Protein AF-A0A733XZN0-F1 (afdb_monomer_lite)

Radius of gyration: 15.84 Å; chains: 1; bounding box: 39×22×41 Å

Structure (mmCIF, N/CA/C/O backbone):
data_AF-A0A733XZN0-F1
#
_entry.id   AF-A0A733XZN0-F1
#
loop_
_atom_site.group_PDB
_atom_site.id
_atom_site.type_symbol
_atom_site.label_atom_id
_atom_site.label_alt_id
_atom_site.label_comp_id
_atom_site.label_asym_id
_atom_site.label_entity_id
_atom_site.label_seq_id
_atom_site.pdbx_PDB_ins_code
_atom_site.Cartn_x
_atom_site.Cartn_y
_atom_site.Cartn_z
_atom_site.occupancy
_atom_site.B_iso_or_equiv
_atom_site.auth_seq_id
_atom_site.auth_comp_id
_atom_site.auth_asym_id
_atom_site.auth_atom_id
_atom_site.pdbx_PDB_model_num
ATOM 1 N N . MET A 1 1 ? 13.912 3.911 15.255 1.00 53.28 1 MET A N 1
ATOM 2 C CA . MET A 1 1 ? 13.041 5.012 14.783 1.00 53.28 1 MET A CA 1
ATOM 3 C C . MET A 1 1 ? 11.754 4.394 14.257 1.00 53.28 1 MET A C 1
ATOM 5 O O . MET A 1 1 ? 11.842 3.323 13.669 1.00 53.28 1 MET A O 1
ATOM 9 N N . ALA A 1 2 ? 10.589 4.983 14.541 1.00 75.69 2 ALA A N 1
ATOM 10 C CA . ALA A 1 2 ? 9.298 4.455 14.087 1.00 75.69 2 ALA A CA 1
ATOM 11 C C . ALA A 1 2 ? 9.038 4.844 12.622 1.00 75.69 2 ALA A C 1
ATOM 13 O O . ALA A 1 2 ? 9.448 5.923 12.197 1.00 75.69 2 ALA A O 1
ATOM 14 N N . ARG A 1 3 ? 8.392 3.948 11.869 1.00 89.38 3 ARG A N 1
ATOM 15 C CA . ARG A 1 3 ? 7.968 4.176 10.480 1.00 89.38 3 ARG A CA 1
ATOM 16 C C . ARG A 1 3 ? 6.858 5.231 10.443 1.00 89.38 3 ARG A C 1
ATOM 18 O O . ARG A 1 3 ? 6.096 5.341 11.403 1.00 89.38 3 ARG A O 1
ATOM 25 N N . LYS A 1 4 ? 6.755 6.012 9.366 1.00 92.81 4 LYS A N 1
ATOM 26 C CA . LYS A 1 4 ? 5.621 6.926 9.161 1.00 92.81 4 LYS A CA 1
ATOM 27 C C . LYS A 1 4 ? 4.320 6.133 9.069 1.00 92.81 4 LYS A C 1
ATOM 29 O O . LYS A 1 4 ? 4.226 5.130 8.362 1.00 92.81 4 LYS A O 1
ATOM 34 N N . GLU A 1 5 ? 3.314 6.636 9.769 1.00 95.44 5 GLU A N 1
ATOM 35 C CA . GLU A 1 5 ? 1.975 6.065 9.845 1.00 95.44 5 GLU A CA 1
ATOM 36 C C . GLU A 1 5 ? 0.943 7.141 9.483 1.00 95.44 5 GLU A C 1
ATOM 38 O O . GLU A 1 5 ? 1.118 8.319 9.813 1.00 95.44 5 GLU A O 1
ATOM 43 N N . LYS A 1 6 ? -0.132 6.756 8.791 1.00 95.50 6 LYS A N 1
ATOM 44 C CA . LYS A 1 6 ? -1.224 7.664 8.418 1.00 95.50 6 LYS A CA 1
ATOM 45 C C . LYS A 1 6 ? -2.563 6.943 8.498 1.00 95.50 6 LYS A C 1
ATOM 47 O O . LYS A 1 6 ? -2.703 5.833 8.003 1.00 95.50 6 LYS A O 1
ATOM 52 N N . PHE A 1 7 ? -3.565 7.608 9.065 1.00 96.25 7 PHE A N 1
ATOM 53 C CA . PHE A 1 7 ? -4.956 7.181 8.936 1.00 96.25 7 PHE A CA 1
ATOM 54 C C . PHE A 1 7 ? -5.606 7.907 7.761 1.00 96.25 7 PHE A C 1
ATOM 56 O O . PHE A 1 7 ? -5.473 9.128 7.645 1.00 96.25 7 PHE A O 1
ATOM 63 N N . ILE A 1 8 ? -6.313 7.162 6.920 1.00 94.81 8 ILE A N 1
ATOM 64 C CA . ILE A 1 8 ? -7.089 7.682 5.797 1.00 94.81 8 ILE A CA 1
ATOM 65 C C . ILE A 1 8 ? -8.549 7.320 6.037 1.00 94.81 8 ILE A C 1
ATOM 67 O O . ILE A 1 8 ? -8.867 6.156 6.264 1.00 94.81 8 ILE A O 1
ATOM 71 N N . THR A 1 9 ? -9.417 8.326 6.009 1.00 95.56 9 THR A N 1
ATOM 72 C CA . THR A 1 9 ? -10.869 8.144 6.001 1.00 95.56 9 THR A CA 1
ATOM 73 C C . THR A 1 9 ? -11.353 8.394 4.586 1.00 95.56 9 THR A C 1
ATOM 75 O O . THR A 1 9 ? -11.021 9.430 4.016 1.00 95.56 9 THR A O 1
ATOM 78 N N . ILE A 1 10 ? -12.139 7.475 4.036 1.00 95.12 10 ILE A N 1
ATOM 79 C CA . ILE A 1 10 ? -12.720 7.644 2.705 1.00 95.12 10 ILE A CA 1
ATOM 80 C C . ILE A 1 10 ? -13.898 8.618 2.792 1.00 95.12 10 ILE A C 1
ATOM 82 O O . ILE A 1 10 ? -14.877 8.357 3.491 1.00 95.12 10 ILE A O 1
ATOM 86 N N . ASP A 1 11 ? -13.802 9.747 2.092 1.00 88.88 11 ASP A N 1
ATOM 87 C CA . ASP A 1 11 ? -14.761 10.859 2.130 1.00 88.88 11 ASP A CA 1
ATOM 88 C C . ASP A 1 11 ? -15.618 10.996 0.851 1.00 88.88 11 ASP A C 1
ATOM 90 O O . ASP A 1 11 ? -16.430 11.914 0.733 1.00 88.88 11 ASP A O 1
ATOM 94 N N . GLY A 1 12 ? -15.518 10.042 -0.080 1.00 82.62 12 GLY A N 1
ATOM 95 C CA . GLY A 1 12 ? -16.294 9.999 -1.327 1.00 82.62 12 GLY A CA 1
ATOM 96 C C . GLY A 1 12 ? -17.656 9.299 -1.217 1.00 82.62 12 GLY A C 1
ATOM 97 O O . GLY A 1 12 ? -17.936 8.598 -0.250 1.00 82.62 12 GLY A O 1
ATOM 98 N N . GLN A 1 13 ? -18.518 9.454 -2.226 1.00 82.88 13 GLN A N 1
ATOM 99 C CA . GLN A 1 13 ? -19.759 8.671 -2.331 1.00 82.88 13 GLN A CA 1
ATOM 100 C C . GLN A 1 13 ? -19.450 7.192 -2.617 1.00 82.88 13 GLN A C 1
ATOM 102 O O . GLN A 1 13 ? -18.521 6.896 -3.364 1.00 82.88 13 GLN A O 1
ATOM 107 N N . GLY A 1 14 ? -20.247 6.270 -2.069 1.00 91.88 14 GLY A N 1
ATOM 108 C CA . GLY A 1 14 ? -20.114 4.829 -2.320 1.00 91.88 14 GLY A CA 1
ATOM 109 C C . GLY A 1 14 ? -20.139 3.991 -1.044 1.00 91.88 14 GLY A C 1
ATOM 110 O O . GLY A 1 14 ? -20.368 4.514 0.048 1.00 91.88 14 GLY A O 1
ATOM 111 N N . ARG A 1 15 ? -19.908 2.681 -1.188 1.00 95.62 15 ARG A N 1
ATOM 112 C CA . ARG A 1 15 ? -19.969 1.708 -0.077 1.00 95.62 15 ARG A CA 1
ATOM 113 C C . ARG A 1 15 ? -18.812 1.838 0.911 1.00 95.62 15 ARG A C 1
ATOM 115 O O . ARG A 1 15 ? -18.967 1.535 2.089 1.00 95.62 15 ARG A O 1
ATOM 122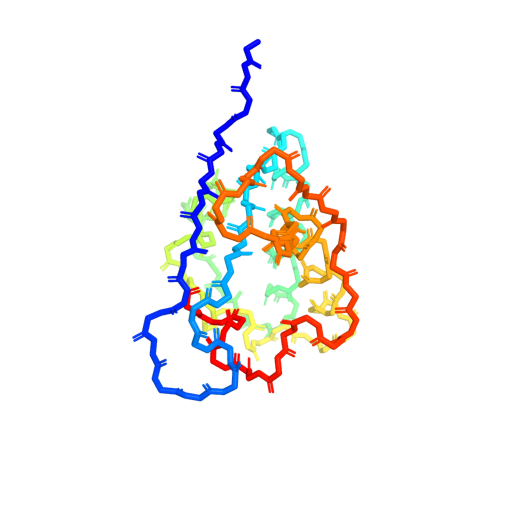 N N . ASP A 1 16 ? -17.687 2.371 0.448 1.00 95.75 16 ASP A N 1
ATOM 123 C CA . ASP A 1 16 ? -16.516 2.600 1.290 1.00 95.75 16 ASP A CA 1
ATOM 124 C C . ASP A 1 16 ? -16.567 3.927 2.068 1.00 95.75 16 ASP A C 1
ATOM 126 O O . ASP A 1 16 ? -15.662 4.193 2.855 1.00 95.75 16 ASP A O 1
ATOM 130 N N . ASN A 1 17 ? -17.604 4.763 1.899 1.00 95.25 17 ASN A N 1
ATOM 131 C CA . ASN A 1 17 ? -17.707 6.039 2.616 1.00 95.25 17 ASN A CA 1
ATOM 132 C C . ASN A 1 17 ? -17.602 5.838 4.137 1.00 95.25 17 ASN A C 1
ATOM 134 O O . ASN A 1 17 ? -18.302 5.016 4.728 1.00 95.25 17 ASN A O 1
ATOM 138 N N . GLY A 1 18 ? -16.721 6.605 4.777 1.00 94.31 18 GLY A N 1
ATOM 139 C CA . GLY A 1 18 ? -16.498 6.544 6.218 1.00 94.31 18 GLY A CA 1
ATOM 140 C C . GLY A 1 18 ? -15.643 5.364 6.686 1.00 94.31 18 GLY A C 1
ATOM 141 O O . GLY A 1 18 ? -15.273 5.340 7.864 1.00 94.31 18 GLY A O 1
ATOM 142 N N . LYS A 1 19 ? -15.271 4.422 5.802 1.00 96.00 19 LYS A N 1
ATOM 143 C CA . LYS A 1 19 ? -14.260 3.405 6.117 1.00 96.00 19 LYS A CA 1
ATOM 144 C C . LYS A 1 19 ? -12.929 4.090 6.421 1.00 96.00 19 LYS A C 1
ATOM 146 O O . LYS A 1 19 ? -12.576 5.111 5.823 1.00 96.00 19 LYS A O 1
ATOM 151 N N . VAL A 1 20 ? -12.202 3.528 7.384 1.00 96.94 20 VAL A N 1
ATOM 152 C CA . VAL A 1 20 ? -10.910 4.049 7.829 1.00 96.94 20 VAL A CA 1
ATOM 153 C C . VAL A 1 20 ? -9.840 2.990 7.621 1.00 96.94 20 VAL A C 1
ATOM 155 O O . VAL A 1 20 ? -9.997 1.833 8.011 1.00 96.94 20 VAL A O 1
ATOM 158 N N . PHE A 1 21 ? -8.726 3.416 7.044 1.00 97.19 21 PHE A N 1
ATOM 159 C CA . PHE A 1 21 ? -7.557 2.588 6.803 1.00 97.19 21 PHE A CA 1
ATOM 160 C C . PHE A 1 21 ? -6.347 3.180 7.508 1.00 97.19 21 PHE A C 1
ATOM 162 O O . PHE A 1 21 ? -6.203 4.398 7.639 1.00 97.19 21 PHE A O 1
ATOM 169 N N . HIS A 1 22 ? -5.474 2.303 7.976 1.00 97.25 22 HIS A N 1
ATOM 170 C CA . HIS A 1 22 ? -4.213 2.652 8.593 1.00 97.25 22 HIS A CA 1
ATOM 171 C C . HIS A 1 22 ? -3.069 2.215 7.683 1.00 97.25 22 HIS A C 1
ATOM 173 O O . HIS A 1 22 ? -2.938 1.033 7.377 1.00 97.25 22 HIS A O 1
ATOM 179 N N . LEU A 1 23 ? -2.256 3.173 7.254 1.00 96.12 23 LEU A N 1
ATOM 180 C CA . LEU A 1 23 ? -1.128 2.965 6.362 1.00 96.12 23 LEU A CA 1
ATOM 181 C C . LEU A 1 23 ? 0.166 3.072 7.155 1.00 96.12 23 LEU A C 1
ATOM 183 O O . LEU A 1 23 ? 0.348 4.014 7.929 1.00 96.12 23 LEU A O 1
ATOM 187 N N . THR A 1 24 ? 1.087 2.151 6.911 1.00 95.69 24 THR A N 1
ATOM 188 C CA . THR A 1 24 ? 2.459 2.206 7.421 1.00 95.69 24 THR A CA 1
ATOM 189 C C . THR A 1 24 ? 3.419 2.161 6.248 1.00 95.69 24 THR A C 1
ATOM 191 O O . THR A 1 24 ? 3.286 1.305 5.383 1.00 95.69 24 THR A O 1
ATOM 194 N N . GLU A 1 25 ? 4.394 3.067 6.203 1.00 93.50 25 GLU A N 1
ATOM 195 C CA . GLU A 1 25 ? 5.388 3.035 5.127 1.00 93.50 25 GLU A CA 1
ATOM 196 C C . GLU A 1 25 ? 6.210 1.730 5.137 1.00 93.50 25 GLU A C 1
ATOM 198 O O . GLU A 1 25 ? 6.427 1.094 6.177 1.00 93.50 25 GLU A O 1
ATOM 203 N N . MET A 1 26 ? 6.703 1.339 3.963 1.00 93.94 26 MET A N 1
ATOM 204 C CA . MET A 1 26 ? 7.680 0.258 3.839 1.00 93.94 26 MET A CA 1
ATOM 205 C C . MET A 1 26 ? 8.970 0.612 4.593 1.00 93.94 26 MET A C 1
ATOM 207 O O . MET A 1 26 ? 9.331 1.782 4.737 1.00 93.94 26 MET A O 1
ATOM 211 N N . SER A 1 27 ? 9.702 -0.399 5.068 1.00 93.69 27 SER A N 1
ATOM 212 C CA . SER A 1 27 ? 11.086 -0.170 5.505 1.00 93.69 27 SER A CA 1
ATOM 213 C C . SER A 1 27 ? 11.952 0.243 4.308 1.00 93.69 27 SER A C 1
ATOM 215 O O . SER A 1 27 ? 11.613 -0.054 3.165 1.00 93.69 27 SER A O 1
ATOM 217 N N . ALA A 1 28 ? 13.094 0.893 4.551 1.00 91.25 28 ALA A N 1
ATOM 218 C CA . ALA A 1 28 ? 13.972 1.344 3.467 1.00 91.25 28 ALA A CA 1
ATOM 219 C C . ALA A 1 28 ? 14.404 0.197 2.531 1.00 91.25 28 ALA A C 1
ATOM 221 O O . ALA A 1 28 ? 14.346 0.352 1.317 1.00 91.25 28 ALA A O 1
ATOM 222 N N . SER A 1 29 ? 14.760 -0.966 3.087 1.00 92.25 29 SER A N 1
ATOM 223 C CA . SER A 1 29 ? 15.159 -2.140 2.301 1.00 92.25 29 SER A CA 1
ATOM 224 C C . SER A 1 29 ? 14.002 -2.741 1.500 1.00 92.25 29 SER A C 1
ATOM 226 O O . SER A 1 29 ? 14.191 -3.148 0.357 1.00 92.25 29 SER A O 1
ATOM 228 N N . GLN A 1 30 ? 12.795 -2.776 2.074 1.00 93.88 30 GLN A N 1
ATOM 229 C CA . GLN A 1 30 ? 11.604 -3.233 1.363 1.00 93.88 30 GLN A CA 1
ATOM 230 C C . GLN A 1 30 ? 11.255 -2.273 0.219 1.00 93.88 30 GLN A C 1
ATOM 232 O O . GLN A 1 30 ? 11.047 -2.711 -0.909 1.00 93.88 30 GLN A O 1
ATOM 237 N N . ALA A 1 31 ? 11.262 -0.966 0.490 1.00 91.31 31 ALA A N 1
ATOM 238 C CA . ALA A 1 31 ? 10.985 0.066 -0.501 1.00 91.31 31 ALA A CA 1
ATOM 239 C C . ALA A 1 31 ? 11.997 0.043 -1.659 1.00 91.31 31 ALA A C 1
ATOM 241 O O . ALA A 1 31 ? 11.600 0.154 -2.817 1.00 91.31 31 ALA A O 1
ATOM 242 N N . GLU A 1 32 ? 13.289 -0.128 -1.366 1.00 89.69 32 GLU A N 1
ATOM 243 C CA . GLU A 1 32 ? 14.345 -0.263 -2.375 1.00 89.69 32 GLU A CA 1
ATOM 244 C C . GLU A 1 32 ? 14.099 -1.478 -3.275 1.00 89.69 32 GLU A C 1
ATOM 246 O O . GLU A 1 32 ? 14.038 -1.344 -4.499 1.00 89.69 32 GLU A O 1
ATOM 251 N N . TRP A 1 33 ? 13.882 -2.653 -2.679 1.00 93.25 33 TRP A N 1
ATOM 252 C CA . TRP A 1 33 ? 13.652 -3.881 -3.436 1.00 93.25 33 TRP A CA 1
ATOM 253 C C . TRP A 1 33 ? 12.364 -3.841 -4.265 1.00 93.25 33 TRP A C 1
ATOM 255 O O . TRP A 1 33 ? 12.325 -4.318 -5.404 1.00 93.25 33 TRP A O 1
ATOM 265 N N . TRP A 1 34 ? 11.298 -3.265 -3.711 1.00 93.06 34 TRP A N 1
ATOM 266 C CA . TRP A 1 34 ? 10.057 -3.023 -4.437 1.00 93.06 34 TRP A CA 1
ATOM 267 C C . TRP A 1 34 ? 10.284 -2.100 -5.634 1.00 93.06 34 TRP A C 1
ATOM 269 O O . TRP A 1 34 ? 9.908 -2.445 -6.757 1.00 93.06 34 TRP A O 1
ATOM 279 N N . ALA A 1 35 ? 10.983 -0.982 -5.428 1.00 88.75 35 ALA A N 1
ATOM 280 C CA . ALA A 1 35 ? 11.231 -0.016 -6.486 1.00 88.75 35 ALA A CA 1
ATOM 281 C C . ALA A 1 35 ? 12.096 -0.585 -7.616 1.00 88.75 35 ALA A C 1
ATOM 283 O O . ALA A 1 35 ? 11.786 -0.381 -8.789 1.00 88.75 35 ALA A O 1
ATOM 284 N N . MET A 1 36 ? 13.140 -1.350 -7.282 1.00 88.00 36 MET A N 1
ATOM 285 C CA . MET A 1 36 ? 13.973 -2.036 -8.273 1.00 88.00 36 MET A CA 1
ATOM 286 C C . MET A 1 36 ? 13.145 -2.973 -9.156 1.00 88.00 36 MET A C 1
ATOM 288 O O . MET A 1 36 ? 13.260 -2.918 -10.382 1.00 88.00 36 MET A O 1
ATOM 292 N N . ARG A 1 37 ? 12.277 -3.802 -8.558 1.00 91.12 37 ARG A N 1
ATOM 293 C CA . ARG A 1 37 ? 11.410 -4.708 -9.324 1.00 91.12 37 ARG A CA 1
ATOM 294 C C . ARG A 1 37 ? 10.431 -3.950 -10.210 1.00 91.12 37 ARG A C 1
ATOM 296 O O . ARG A 1 37 ? 10.289 -4.315 -11.373 1.00 91.12 37 ARG A O 1
ATOM 303 N N . ALA A 1 38 ? 9.811 -2.885 -9.705 1.00 88.00 38 ALA A N 1
ATOM 304 C CA . ALA A 1 38 ? 8.917 -2.051 -10.502 1.00 88.00 38 ALA A CA 1
ATOM 305 C C . ALA A 1 38 ? 9.646 -1.416 -11.701 1.00 88.00 38 ALA A C 1
ATOM 307 O O . ALA A 1 38 ? 9.183 -1.535 -12.832 1.00 88.00 38 ALA A O 1
ATOM 308 N N . ILE A 1 39 ? 10.826 -0.824 -11.487 1.00 84.25 39 ILE A N 1
ATOM 309 C CA . ILE A 1 39 ? 11.666 -0.229 -12.544 1.00 84.25 39 ILE A CA 1
ATOM 310 C C . ILE A 1 39 ? 12.048 -1.258 -13.615 1.00 84.25 39 ILE A C 1
ATOM 312 O O . ILE A 1 39 ? 11.895 -0.997 -14.810 1.00 84.25 39 ILE A O 1
ATOM 316 N N . MET A 1 40 ? 12.505 -2.446 -13.210 1.00 85.56 40 MET A N 1
ATOM 317 C CA . MET A 1 40 ? 12.880 -3.513 -14.145 1.00 85.56 40 MET A CA 1
ATOM 318 C C . MET A 1 40 ? 11.682 -4.053 -14.934 1.00 85.56 40 MET A C 1
ATOM 320 O O . MET A 1 40 ? 11.811 -4.362 -16.121 1.00 85.56 40 MET A O 1
ATOM 324 N N . ALA A 1 41 ? 10.520 -4.167 -14.291 1.00 87.12 41 ALA A N 1
ATOM 325 C CA . ALA A 1 41 ? 9.291 -4.618 -14.931 1.00 87.12 41 ALA A CA 1
ATOM 326 C C . ALA A 1 41 ? 8.788 -3.595 -15.967 1.00 87.12 41 ALA A C 1
ATOM 328 O O . ALA A 1 41 ? 8.405 -3.968 -17.075 1.00 87.12 41 ALA A O 1
ATOM 329 N N . MET A 1 42 ? 8.885 -2.297 -15.665 1.00 83.00 42 MET A N 1
ATOM 330 C CA . MET A 1 42 ? 8.570 -1.225 -16.619 1.00 83.00 42 MET A CA 1
ATOM 331 C C . MET A 1 42 ? 9.518 -1.217 -17.822 1.00 83.00 42 MET A C 1
ATOM 333 O O . MET A 1 42 ? 9.055 -1.094 -18.955 1.00 83.00 42 MET A O 1
ATOM 337 N N . GLY A 1 43 ? 10.824 -1.407 -17.601 1.00 81.81 43 GLY A N 1
ATOM 338 C CA . GLY A 1 43 ? 11.802 -1.506 -18.690 1.00 81.81 43 GLY A CA 1
ATOM 339 C C . GLY A 1 43 ? 11.488 -2.653 -19.658 1.00 81.81 43 GLY A C 1
ATOM 340 O O . GLY A 1 43 ? 11.541 -2.472 -20.872 1.00 81.81 43 GLY A O 1
ATOM 341 N N . ARG A 1 44 ? 11.071 -3.814 -19.135 1.00 82.12 44 ARG A N 1
ATOM 342 C CA . ARG A 1 44 ? 10.602 -4.949 -19.954 1.00 82.12 44 ARG A CA 1
ATOM 343 C C . ARG A 1 44 ? 9.289 -4.659 -20.686 1.00 82.12 44 ARG A C 1
ATOM 345 O O . ARG A 1 44 ? 9.110 -5.126 -21.805 1.00 82.12 44 ARG A O 1
ATOM 352 N N . GLY A 1 45 ? 8.415 -3.848 -20.091 1.00 79.19 45 GLY A N 1
ATOM 353 C CA . GLY A 1 45 ? 7.187 -3.330 -20.705 1.00 79.19 45 GLY A CA 1
ATOM 354 C C . GLY A 1 45 ? 7.396 -2.245 -21.773 1.00 79.19 45 GLY A C 1
ATOM 355 O O . GLY A 1 45 ? 6.418 -1.709 -22.295 1.00 79.19 45 GLY A O 1
ATOM 356 N N . GLY A 1 46 ? 8.648 -1.902 -22.101 1.00 77.12 46 GLY A N 1
ATOM 357 C CA . GLY A 1 46 ? 8.989 -0.901 -23.117 1.00 77.12 46 GLY A CA 1
ATOM 358 C C . GLY A 1 46 ? 8.937 0.548 -22.624 1.00 77.12 46 GLY A C 1
ATOM 359 O O . GLY A 1 46 ? 8.848 1.462 -23.441 1.00 77.12 46 GLY A O 1
ATOM 360 N N . VAL A 1 47 ? 8.968 0.777 -21.307 1.00 76.94 47 VAL A N 1
ATOM 361 C CA . VAL A 1 47 ? 9.095 2.123 -20.732 1.00 76.94 47 VAL A CA 1
ATOM 362 C C . VAL A 1 47 ? 10.574 2.487 -20.638 1.00 76.94 47 VAL A C 1
ATOM 364 O O . VAL A 1 47 ? 11.332 1.904 -19.860 1.00 76.94 47 VAL A O 1
ATOM 367 N N . GLU A 1 48 ? 10.987 3.487 -21.409 1.00 74.44 48 GLU A N 1
ATOM 368 C CA . GLU A 1 48 ? 12.317 4.074 -21.290 1.00 74.44 48 GLU A CA 1
ATOM 369 C C . GLU A 1 48 ? 12.326 5.111 -20.166 1.00 74.44 48 GLU A C 1
ATOM 371 O O . GLU A 1 48 ? 11.881 6.243 -20.332 1.00 74.44 48 GLU A O 1
ATOM 376 N N . LEU A 1 49 ? 12.824 4.707 -18.997 1.00 70.75 49 LEU A N 1
ATOM 377 C CA . LEU A 1 49 ? 13.106 5.642 -17.912 1.00 70.75 49 LEU A CA 1
ATOM 378 C C . LEU A 1 49 ? 14.422 6.385 -18.182 1.00 70.75 49 LEU A C 1
ATOM 380 O O . LEU A 1 49 ? 15.422 5.699 -18.438 1.00 70.75 49 LEU A O 1
ATOM 384 N N . PRO A 1 50 ? 14.450 7.724 -18.056 1.00 70.38 50 PRO A N 1
ATOM 385 C CA . PRO A 1 50 ? 15.680 8.513 -18.058 1.00 70.38 50 PRO A CA 1
ATOM 386 C C . PRO A 1 50 ? 16.719 8.001 -17.038 1.00 70.38 50 PRO A C 1
ATOM 388 O O . PRO A 1 50 ? 16.363 7.446 -15.995 1.00 70.38 50 PRO A O 1
ATOM 391 N N . ASP A 1 51 ? 18.014 8.156 -17.327 1.00 73.25 51 ASP A N 1
ATOM 392 C CA . ASP A 1 51 ? 19.089 7.599 -16.484 1.00 73.25 51 ASP A CA 1
ATOM 393 C C . ASP A 1 51 ? 19.153 8.232 -15.083 1.00 73.25 51 ASP A C 1
ATOM 395 O O . ASP A 1 51 ? 19.438 7.549 -14.096 1.00 73.25 51 ASP A O 1
ATOM 399 N N . ASP A 1 52 ? 18.826 9.519 -14.973 1.00 71.31 52 ASP A N 1
ATOM 400 C CA . ASP A 1 52 ? 18.662 10.226 -13.703 1.00 71.31 52 ASP A CA 1
ATOM 401 C C . ASP A 1 52 ? 17.518 9.622 -12.878 1.00 71.31 52 ASP A C 1
ATOM 403 O O . ASP A 1 52 ? 17.704 9.323 -11.699 1.00 71.31 52 ASP A O 1
ATOM 407 N N . VAL A 1 53 ? 16.389 9.310 -13.512 1.00 67.88 53 VAL A N 1
ATOM 408 C CA . VAL A 1 53 ? 15.236 8.645 -12.889 1.00 67.88 53 VAL A CA 1
ATOM 409 C C . VAL A 1 53 ? 15.608 7.230 -12.414 1.00 67.88 53 VAL A C 1
ATOM 411 O O . VAL A 1 53 ? 15.329 6.859 -11.276 1.00 67.88 53 VAL A O 1
ATOM 414 N N . ARG A 1 54 ? 16.344 6.437 -13.199 1.00 66.38 54 ARG A N 1
ATOM 415 C CA . ARG A 1 54 ? 16.779 5.086 -12.773 1.00 66.38 54 ARG A CA 1
ATOM 416 C C . ARG A 1 54 ? 17.606 5.090 -11.482 1.00 66.38 54 ARG A C 1
ATOM 418 O O . ARG A 1 54 ? 17.507 4.148 -10.698 1.00 66.38 54 ARG A O 1
ATOM 425 N N . SER A 1 55 ? 18.377 6.149 -11.239 1.00 70.31 55 SER A N 1
ATOM 426 C CA . SER A 1 55 ? 19.206 6.298 -10.035 1.00 70.31 55 SER A CA 1
ATOM 427 C C . SER A 1 55 ? 18.421 6.676 -8.768 1.00 70.31 55 SER A C 1
ATOM 429 O O . SER A 1 55 ? 18.942 6.566 -7.660 1.00 70.31 55 SER A O 1
ATOM 431 N N . MET A 1 56 ? 17.157 7.089 -8.911 1.00 71.12 56 MET A N 1
ATOM 432 C CA . MET A 1 56 ? 16.328 7.625 -7.826 1.00 71.12 56 MET A CA 1
ATOM 433 C C . MET A 1 56 ? 15.458 6.571 -7.112 1.00 71.12 56 MET A C 1
ATOM 435 O O . MET A 1 56 ? 14.804 6.888 -6.114 1.00 71.12 56 MET A O 1
ATOM 439 N N . GLY A 1 57 ? 15.426 5.320 -7.589 1.00 72.81 57 GLY A N 1
ATOM 440 C CA . GLY A 1 57 ? 14.702 4.217 -6.941 1.00 72.81 57 GLY A CA 1
ATOM 441 C C . GLY A 1 57 ? 13.212 4.517 -6.729 1.00 72.81 57 GLY A C 1
ATOM 442 O O . GLY A 1 57 ? 12.488 4.823 -7.670 1.00 72.81 57 GLY A O 1
ATOM 443 N N . MET A 1 58 ? 12.730 4.457 -5.483 1.00 71.44 58 MET A N 1
ATOM 444 C CA . MET A 1 58 ? 11.318 4.737 -5.166 1.00 71.44 58 MET A CA 1
ATOM 445 C C . MET A 1 58 ? 10.897 6.170 -5.542 1.00 71.44 58 MET A C 1
ATOM 447 O O . MET A 1 58 ? 9.746 6.402 -5.910 1.00 71.44 58 MET A O 1
ATOM 451 N N . ALA A 1 59 ? 11.820 7.139 -5.506 1.00 70.81 59 ALA A N 1
ATOM 452 C CA . ALA A 1 59 ? 11.504 8.518 -5.873 1.00 70.81 59 ALA A CA 1
ATOM 453 C C . ALA A 1 59 ? 11.197 8.670 -7.373 1.00 70.81 59 ALA A C 1
ATOM 455 O O . ALA A 1 59 ? 10.371 9.501 -7.737 1.00 70.81 59 ALA A O 1
ATOM 456 N N . ALA A 1 60 ? 11.769 7.823 -8.232 1.00 68.06 60 ALA A N 1
ATOM 457 C CA . ALA A 1 60 ? 11.404 7.778 -9.646 1.00 68.06 60 ALA A CA 1
ATOM 458 C C . ALA A 1 60 ? 9.966 7.316 -9.882 1.00 68.06 60 ALA A C 1
ATOM 460 O O . ALA A 1 60 ? 9.263 7.859 -10.730 1.00 68.06 60 ALA A O 1
ATOM 461 N N . LEU A 1 61 ? 9.503 6.347 -9.096 1.00 70.31 61 LEU A N 1
ATOM 462 C CA . LEU A 1 61 ? 8.144 5.818 -9.204 1.00 70.31 61 LEU A CA 1
ATOM 463 C C . LEU A 1 61 ? 7.104 6.831 -8.728 1.00 70.31 61 LEU A C 1
ATOM 465 O O . LEU A 1 61 ? 6.024 6.926 -9.307 1.00 70.31 61 LEU A O 1
ATOM 469 N N . ALA A 1 62 ? 7.451 7.635 -7.722 1.00 68.44 62 ALA A N 1
ATOM 470 C CA . ALA A 1 62 ? 6.623 8.756 -7.293 1.00 68.44 62 ALA A CA 1
ATOM 471 C C . ALA A 1 62 ? 6.476 9.844 -8.377 1.00 68.44 62 ALA A C 1
ATOM 473 O O . ALA A 1 62 ? 5.446 10.515 -8.409 1.00 68.44 62 ALA A O 1
ATOM 474 N N . LEU A 1 63 ? 7.473 10.012 -9.258 1.00 62.34 63 LEU A N 1
ATOM 475 C CA . LEU A 1 63 ? 7.461 10.998 -10.348 1.00 62.34 63 LEU A CA 1
ATOM 476 C C . LEU A 1 63 ? 6.699 10.502 -11.589 1.00 62.34 63 LEU A C 1
ATOM 478 O O . LEU A 1 63 ? 5.890 11.243 -12.142 1.00 62.34 63 LEU A O 1
ATOM 482 N N . GLU A 1 64 ? 6.919 9.251 -12.000 1.00 64.12 64 G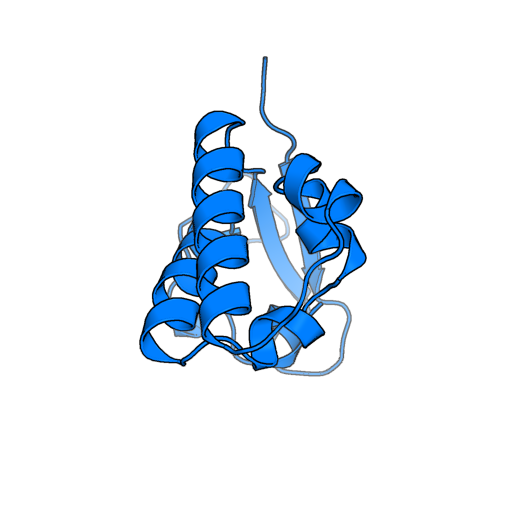LU A N 1
ATOM 483 C CA . GLU A 1 64 ? 6.321 8.663 -13.215 1.00 64.12 64 GLU A CA 1
ATOM 484 C C . GLU A 1 64 ? 4.900 8.094 -12.992 1.00 64.12 64 GLU A C 1
ATOM 486 O O . GLU A 1 64 ? 4.119 7.901 -13.931 1.00 64.12 64 GLU A O 1
ATOM 491 N N . GLY A 1 65 ? 4.517 7.888 -11.728 1.00 64.75 65 GLY A N 1
ATOM 492 C CA . GLY A 1 65 ? 3.153 7.597 -11.293 1.00 64.75 65 GLY A CA 1
ATOM 493 C C . GLY A 1 65 ? 2.556 6.275 -11.797 1.00 64.75 65 GLY A C 1
ATOM 494 O O . GLY A 1 65 ? 3.191 5.447 -12.450 1.00 64.75 65 GLY A O 1
ATOM 495 N N . LEU A 1 66 ? 1.261 6.087 -11.512 1.00 63.12 66 LEU A N 1
ATOM 496 C CA . LEU A 1 66 ? 0.481 4.892 -11.878 1.00 63.12 66 LEU A CA 1
ATOM 497 C C . LEU A 1 66 ? 0.469 4.603 -13.395 1.00 63.12 66 LEU A C 1
ATOM 499 O O . LEU A 1 66 ? 0.232 3.471 -13.817 1.00 63.12 66 LEU A O 1
ATOM 503 N N . LYS A 1 67 ? 0.730 5.619 -14.232 1.00 64.75 67 LYS A N 1
ATOM 504 C CA . LYS A 1 67 ? 0.798 5.475 -15.694 1.00 64.75 67 LYS A CA 1
ATOM 505 C C . LYS A 1 67 ? 1.924 4.544 -16.122 1.00 64.75 67 LYS A C 1
ATOM 507 O O . LYS A 1 67 ? 1.717 3.755 -17.040 1.00 64.75 67 LYS A O 1
ATOM 512 N N . ALA A 1 68 ? 3.072 4.592 -15.460 1.00 67.50 68 ALA A N 1
ATOM 513 C CA . ALA A 1 68 ? 4.194 3.734 -15.809 1.00 67.50 68 ALA A CA 1
ATOM 514 C C . ALA A 1 68 ? 3.921 2.261 -15.429 1.00 67.50 68 ALA A C 1
ATOM 516 O O . ALA A 1 68 ? 4.263 1.353 -16.188 1.00 67.50 68 ALA A O 1
ATOM 517 N N . LEU A 1 69 ? 3.157 2.024 -14.350 1.00 70.00 69 LEU A N 1
ATOM 518 C CA . LEU A 1 69 ? 2.679 0.684 -13.978 1.00 70.00 69 LEU A CA 1
ATOM 519 C C . LEU A 1 69 ? 1.743 0.071 -15.035 1.00 70.00 69 LEU A C 1
ATOM 521 O O . LEU A 1 69 ? 1.723 -1.145 -15.191 1.00 70.00 69 LEU A O 1
ATOM 525 N N . SER A 1 70 ? 1.008 0.884 -15.807 1.00 72.50 70 SER A N 1
ATOM 526 C CA . SER A 1 70 ? 0.076 0.389 -16.841 1.00 72.50 70 SER A CA 1
ATOM 527 C C . SER A 1 70 ? 0.748 -0.341 -18.013 1.00 72.50 70 SER A C 1
ATOM 529 O O . SER A 1 70 ? 0.070 -0.989 -18.808 1.00 72.50 70 SER A O 1
ATOM 531 N N . LYS A 1 71 ? 2.075 -0.220 -18.140 1.00 78.44 71 LYS A N 1
ATOM 532 C CA . LYS A 1 71 ? 2.883 -0.897 -19.163 1.00 78.44 71 LYS A CA 1
ATOM 533 C C . LYS A 1 71 ? 3.548 -2.173 -18.654 1.00 78.44 71 LYS A C 1
ATOM 535 O O . LYS A 1 71 ? 4.131 -2.902 -19.450 1.00 78.44 71 LYS A O 1
ATOM 540 N N . ILE A 1 72 ? 3.461 -2.446 -17.354 1.00 85.50 72 ILE A N 1
ATOM 541 C CA . ILE A 1 72 ? 3.997 -3.666 -16.760 1.00 85.50 72 ILE A CA 1
ATOM 542 C C . ILE A 1 72 ? 3.076 -4.843 -17.122 1.00 85.50 72 ILE A C 1
ATOM 544 O O . ILE A 1 72 ? 1.855 -4.711 -16.991 1.00 85.50 72 ILE A O 1
ATOM 548 N N . PRO A 1 73 ? 3.623 -6.000 -17.541 1.00 85.94 73 PRO A N 1
ATOM 549 C CA . PRO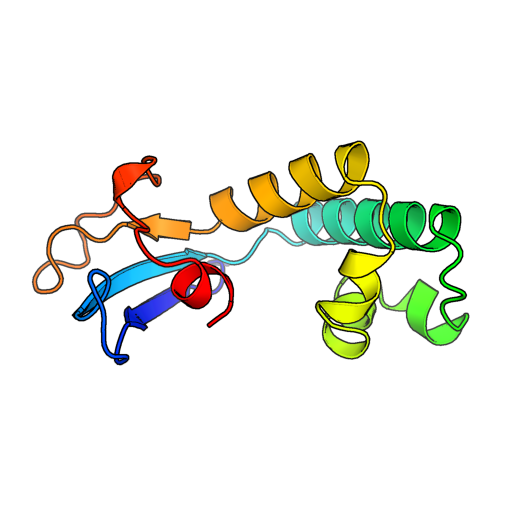 A 1 73 ? 2.827 -7.206 -17.735 1.00 85.94 73 PRO A CA 1
ATOM 550 C C . PRO A 1 73 ? 2.032 -7.581 -16.466 1.00 85.94 73 PRO A C 1
ATOM 552 O O . PRO A 1 73 ? 2.586 -7.503 -15.363 1.00 85.94 73 PRO A O 1
ATOM 555 N N . PRO A 1 74 ? 0.749 -7.981 -16.565 1.00 85.69 74 PRO A N 1
ATOM 556 C CA . PRO A 1 74 ? -0.104 -8.229 -15.397 1.00 85.69 74 PRO A CA 1
ATOM 557 C C . PRO A 1 74 ? 0.484 -9.195 -14.358 1.00 85.69 74 PRO A C 1
ATOM 559 O O . PRO A 1 74 ? 0.311 -8.994 -13.156 1.00 85.69 74 PRO A O 1
ATOM 562 N N . GLU A 1 75 ? 1.205 -10.217 -14.811 1.00 90.06 75 GLU A N 1
ATOM 563 C CA . GLU A 1 75 ? 1.878 -11.220 -13.986 1.00 90.06 75 GLU A CA 1
ATOM 564 C C . GLU A 1 75 ? 3.011 -10.646 -13.123 1.00 90.06 75 GLU A C 1
ATOM 566 O O . GLU A 1 75 ? 3.299 -11.177 -12.053 1.00 90.06 75 GLU A O 1
ATOM 571 N N . GLU A 1 76 ? 3.619 -9.537 -13.548 1.00 88.62 76 GLU A N 1
ATOM 572 C CA . GLU A 1 76 ? 4.648 -8.820 -12.790 1.00 88.62 76 GLU A CA 1
ATOM 573 C C . GLU A 1 76 ? 4.059 -7.674 -11.966 1.00 88.62 76 GLU A C 1
ATOM 575 O O . GLU A 1 76 ? 4.533 -7.384 -10.866 1.00 88.62 76 GLU A O 1
ATOM 580 N N . ALA A 1 77 ? 3.003 -7.038 -12.477 1.00 88.06 77 ALA A N 1
ATOM 581 C CA . ALA A 1 77 ? 2.300 -5.971 -11.779 1.00 88.06 77 ALA A CA 1
ATOM 582 C C . ALA A 1 77 ? 1.591 -6.496 -10.524 1.00 88.06 77 ALA A C 1
ATOM 584 O O . ALA A 1 77 ? 1.614 -5.837 -9.485 1.00 88.06 77 ALA A O 1
ATOM 585 N N . ARG A 1 78 ? 0.979 -7.687 -10.594 1.00 90.62 78 ARG A N 1
ATOM 586 C CA . ARG A 1 78 ? 0.170 -8.225 -9.495 1.00 90.62 78 ARG A CA 1
ATOM 587 C C . ARG A 1 78 ? 0.958 -8.376 -8.181 1.00 90.62 78 ARG A C 1
ATOM 589 O O . ARG A 1 78 ? 0.512 -7.788 -7.199 1.00 90.62 78 ARG A O 1
ATOM 596 N N . PRO A 1 79 ? 2.139 -9.025 -8.139 1.00 93.38 79 PRO A N 1
ATOM 597 C CA . PRO A 1 79 ? 2.932 -9.117 -6.910 1.00 93.38 79 PRO A CA 1
ATOM 598 C C . PRO A 1 79 ? 3.370 -7.760 -6.345 1.00 93.38 79 PRO A C 1
ATOM 600 O O . PRO A 1 79 ? 3.451 -7.597 -5.131 1.00 93.38 79 PRO A O 1
ATOM 603 N N . LEU A 1 80 ? 3.658 -6.777 -7.208 1.00 91.94 80 LEU A N 1
ATOM 604 C CA . LEU A 1 80 ? 4.035 -5.428 -6.772 1.00 91.94 80 LEU A CA 1
ATOM 605 C C . LEU A 1 80 ? 2.865 -4.718 -6.091 1.00 91.94 80 LEU A C 1
ATOM 607 O O . LEU A 1 80 ? 3.049 -4.089 -5.051 1.00 91.94 80 LEU A O 1
ATOM 611 N N . LEU A 1 81 ? 1.671 -4.823 -6.676 1.00 89.81 81 LEU A N 1
ATOM 612 C CA . LEU A 1 81 ? 0.457 -4.238 -6.117 1.00 89.81 81 LEU A CA 1
ATOM 613 C C . LEU A 1 81 ? 0.048 -4.937 -4.819 1.00 89.81 81 LEU A C 1
ATOM 615 O O . LEU A 1 81 ? -0.321 -4.255 -3.868 1.00 89.81 81 LEU A O 1
ATOM 619 N N . ASP A 1 82 ? 0.142 -6.266 -4.758 1.00 92.50 82 ASP A N 1
ATOM 620 C CA . ASP A 1 82 ? -0.194 -7.034 -3.556 1.00 92.50 82 ASP A CA 1
ATOM 621 C C . ASP A 1 82 ? 0.700 -6.617 -2.373 1.00 92.50 82 ASP A C 1
ATOM 623 O O . ASP A 1 82 ? 0.187 -6.319 -1.296 1.00 92.50 82 ASP A O 1
ATOM 627 N N . GLU A 1 83 ? 2.008 -6.452 -2.588 1.00 94.25 83 GLU A N 1
ATOM 628 C CA . GLU A 1 83 ? 2.928 -5.982 -1.544 1.00 94.25 83 GLU A CA 1
ATOM 629 C C . GLU A 1 83 ? 2.662 -4.535 -1.097 1.00 94.25 83 GLU A C 1
ATOM 631 O O . GLU A 1 83 ? 2.813 -4.205 0.080 1.00 94.25 83 GLU A O 1
ATOM 636 N N . MET A 1 84 ? 2.220 -3.652 -2.001 1.00 90.88 84 MET A N 1
ATOM 637 C CA . MET A 1 84 ? 1.770 -2.316 -1.589 1.00 90.88 84 MET A CA 1
ATOM 638 C C . MET A 1 84 ? 0.561 -2.398 -0.651 1.00 90.88 84 MET A C 1
ATOM 640 O O . MET A 1 84 ? 0.477 -1.628 0.306 1.00 90.88 84 MET A O 1
ATOM 644 N N . MET A 1 85 ? -0.361 -3.335 -0.890 1.00 93.06 85 MET A N 1
ATOM 645 C CA . MET A 1 85 ? -1.548 -3.506 -0.049 1.00 93.06 85 MET A CA 1
ATOM 646 C C . MET A 1 85 ? -1.222 -4.063 1.340 1.00 93.06 85 MET A C 1
ATOM 648 O O . MET A 1 85 ? -1.968 -3.791 2.278 1.00 93.06 85 MET A O 1
ATOM 652 N N . GLU A 1 86 ? -0.101 -4.769 1.519 1.00 95.19 86 GLU A N 1
ATOM 653 C CA . GLU A 1 86 ? 0.358 -5.232 2.841 1.00 95.19 86 GLU A CA 1
ATOM 654 C C . GLU A 1 86 ? 0.687 -4.074 3.797 1.00 95.19 86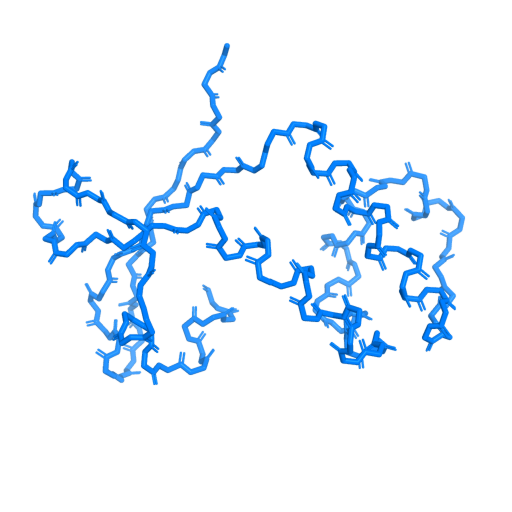 GLU A C 1
ATOM 656 O O . GLU A 1 86 ? 0.661 -4.235 5.019 1.00 95.19 86 GLU A O 1
ATOM 661 N N . CYS A 1 87 ? 0.954 -2.882 3.256 1.00 95.31 87 CYS A N 1
ATOM 662 C CA . CYS A 1 87 ? 1.168 -1.664 4.036 1.00 95.31 87 CYS A CA 1
ATOM 663 C C . CYS A 1 87 ? -0.128 -1.102 4.647 1.00 95.31 87 CYS A C 1
ATOM 665 O O . CYS A 1 87 ? -0.074 -0.127 5.403 1.00 95.31 87 CYS A O 1
ATOM 667 N N . ILE A 1 88 ? -1.285 -1.678 4.305 1.00 96.25 88 ILE A N 1
ATOM 668 C CA . ILE A 1 88 ? -2.613 -1.169 4.639 1.00 96.25 88 ILE A CA 1
ATOM 669 C C . ILE A 1 88 ? -3.305 -2.118 5.619 1.00 96.25 88 ILE A C 1
ATOM 671 O O . ILE A 1 88 ? -3.362 -3.332 5.438 1.00 96.25 88 ILE A O 1
ATOM 675 N N . GLN A 1 89 ? -3.881 -1.541 6.668 1.00 97.62 89 GLN A N 1
ATOM 676 C CA . GLN A 1 89 ? -4.713 -2.237 7.640 1.00 97.62 89 GLN A CA 1
ATOM 677 C C . GLN A 1 89 ? -6.101 -1.604 7.680 1.00 97.62 89 GLN A C 1
ATOM 679 O O . GLN A 1 89 ? -6.232 -0.381 7.623 1.00 97.62 89 GLN A O 1
ATOM 684 N N . PHE A 1 90 ? -7.137 -2.423 7.833 1.00 97.94 90 PHE A N 1
ATOM 685 C CA . PHE A 1 90 ? -8.488 -1.927 8.060 1.00 97.94 90 PHE A CA 1
ATOM 686 C C . PHE A 1 90 ? -8.686 -1.543 9.527 1.00 97.94 90 PHE A C 1
ATOM 688 O O . PHE A 1 90 ? -8.228 -2.249 10.434 1.00 97.94 90 PHE A O 1
ATOM 695 N N . VAL A 1 91 ? -9.396 -0.437 9.751 1.00 98.12 91 VAL A N 1
ATOM 696 C CA . VAL A 1 91 ? -9.815 0.042 11.070 1.00 98.12 91 VAL A CA 1
ATOM 697 C C . VAL A 1 91 ? -11.334 -0.147 11.181 1.00 98.12 91 VAL A C 1
ATOM 699 O O . VAL A 1 91 ? -12.090 0.730 10.761 1.00 98.12 91 VAL A O 1
ATOM 702 N N . PRO A 1 92 ? -11.806 -1.286 11.727 1.00 95.44 92 PRO A N 1
ATOM 703 C CA . PRO A 1 92 ? -13.232 -1.615 11.763 1.00 95.44 92 PRO A CA 1
ATOM 704 C C . PRO A 1 92 ? -14.057 -0.686 12.656 1.00 95.44 92 PRO A C 1
ATOM 706 O O . PRO A 1 92 ? -15.251 -0.525 12.421 1.00 95.44 92 PRO A O 1
ATOM 709 N N . ASP A 1 93 ? -13.435 -0.070 13.664 1.00 94.50 93 ASP A N 1
ATOM 710 C CA . ASP A 1 93 ? -14.067 0.951 14.495 1.00 94.50 93 ASP A CA 1
ATOM 711 C C . ASP A 1 93 ? -13.346 2.300 14.323 1.00 94.50 93 ASP A C 1
ATOM 713 O O . ASP A 1 93 ? -12.310 2.535 14.952 1.00 94.50 93 ASP A O 1
ATOM 717 N N . PRO A 1 94 ? -13.893 3.231 13.517 1.00 88.94 94 PRO A N 1
ATOM 718 C CA . PRO A 1 94 ? -13.329 4.568 13.333 1.00 88.94 94 PRO A CA 1
ATOM 719 C C . PRO A 1 94 ? -13.160 5.370 14.632 1.00 88.94 94 PRO A C 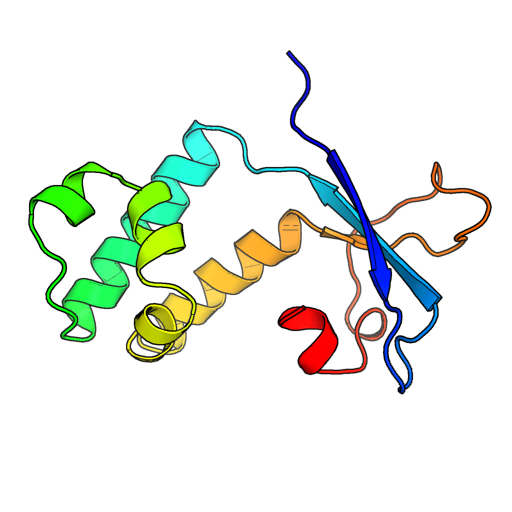1
ATOM 721 O O . PRO A 1 94 ? -12.321 6.276 14.688 1.00 88.94 94 PRO A O 1
ATOM 724 N N . LYS A 1 95 ? -13.950 5.059 15.672 1.00 91.75 95 LYS A N 1
ATOM 725 C CA . LYS A 1 95 ? -13.876 5.706 16.989 1.00 91.75 95 LYS A CA 1
ATOM 726 C C . LYS A 1 95 ? -12.773 5.104 17.859 1.00 91.75 95 LYS A C 1
ATOM 728 O O . LYS A 1 95 ? -12.265 5.795 18.739 1.00 91.75 95 LYS A O 1
ATOM 733 N N . ASN A 1 96 ? -12.364 3.865 17.588 1.00 93.19 96 ASN A N 1
ATOM 734 C CA . ASN A 1 96 ? -11.274 3.181 18.273 1.00 93.19 96 ASN A CA 1
ATOM 735 C C . ASN A 1 96 ? -10.195 2.706 17.288 1.00 93.19 96 ASN A C 1
ATOM 737 O O . ASN A 1 96 ? -10.044 1.521 16.991 1.00 93.19 96 ASN A O 1
ATOM 741 N N . ARG A 1 97 ? -9.368 3.659 16.850 1.00 92.31 97 ARG A N 1
ATOM 742 C CA . ARG A 1 97 ? -8.267 3.437 15.897 1.00 92.31 97 ARG A CA 1
ATOM 743 C C . ARG A 1 97 ? -7.168 2.482 16.380 1.00 92.31 97 ARG A C 1
ATOM 745 O O . ARG A 1 97 ? -6.306 2.112 15.587 1.00 92.31 97 ARG A O 1
ATOM 752 N N . GLY A 1 98 ? -7.170 2.101 17.660 1.00 91.94 98 GLY A N 1
ATOM 753 C CA . GLY A 1 98 ? -6.252 1.091 18.193 1.00 91.94 98 GLY A CA 1
ATOM 754 C C . GLY A 1 98 ? -6.579 -0.323 17.709 1.00 91.94 98 GLY A C 1
ATOM 755 O O . GLY A 1 98 ? -5.695 -1.177 17.668 1.00 91.94 98 GLY A O 1
ATOM 756 N N . ILE A 1 99 ? -7.828 -0.567 17.303 1.00 93.94 99 ILE A N 1
ATOM 757 C CA . ILE A 1 99 ? -8.246 -1.831 16.704 1.00 93.94 99 ILE A CA 1
ATOM 758 C C . ILE A 1 99 ? -7.993 -1.736 15.200 1.00 93.94 99 ILE A C 1
ATOM 760 O O . ILE A 1 99 ? -8.715 -1.053 14.479 1.00 93.94 99 ILE A O 1
ATOM 764 N N . ARG A 1 100 ? -6.953 -2.429 14.732 1.00 96.06 100 ARG A N 1
ATOM 765 C CA . ARG A 1 100 ? -6.593 -2.532 13.313 1.00 96.06 100 ARG A CA 1
ATOM 766 C C . ARG A 1 100 ? -6.190 -3.960 12.971 1.00 96.06 100 ARG A C 1
ATOM 768 O O . ARG A 1 100 ? -5.594 -4.647 13.801 1.00 96.06 100 ARG A O 1
ATOM 775 N N . ARG A 1 101 ? -6.513 -4.408 11.760 1.00 96.69 101 ARG A N 1
ATOM 776 C CA . ARG A 1 101 ? -6.192 -5.760 11.273 1.00 96.69 101 ARG A CA 1
ATOM 777 C C . ARG A 1 101 ? -5.776 -5.742 9.798 1.00 96.69 101 ARG A C 1
ATOM 779 O O . ARG A 1 101 ? -6.099 -4.774 9.110 1.00 96.69 101 ARG A O 1
ATOM 786 N N . PRO A 1 102 ? -5.089 -6.785 9.297 1.00 97.19 102 PRO A N 1
ATOM 787 C CA . PRO A 1 102 ? -4.878 -6.955 7.861 1.00 97.19 102 PRO A CA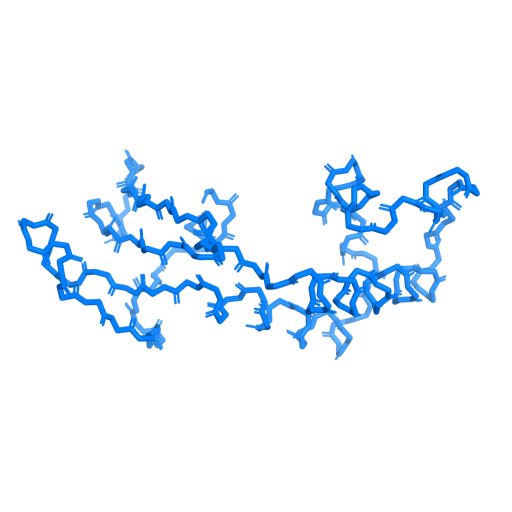 1
ATOM 788 C C . PRO A 1 102 ? -6.196 -6.893 7.080 1.00 97.19 102 PRO A C 1
ATOM 790 O O . PRO A 1 102 ? -7.256 -7.222 7.629 1.00 97.19 102 PRO A O 1
ATOM 793 N N . LEU A 1 103 ? -6.109 -6.465 5.821 1.00 96.38 103 LEU A N 1
ATOM 794 C CA . LEU A 1 103 ? -7.249 -6.422 4.909 1.00 96.38 103 LEU A CA 1
ATOM 795 C C . LEU A 1 103 ? -7.817 -7.825 4.657 1.00 96.38 103 LEU A C 1
ATOM 797 O O . LEU A 1 103 ? -7.078 -8.807 4.584 1.00 96.38 103 LEU A O 1
ATOM 801 N N . ILE A 1 104 ? -9.132 -7.888 4.490 1.00 95.94 104 ILE A N 1
ATOM 802 C CA . ILE A 1 104 ? -9.853 -9.005 3.873 1.00 95.94 104 ILE A CA 1
ATOM 803 C C . ILE A 1 104 ? -10.534 -8.505 2.596 1.00 95.94 104 ILE A C 1
ATOM 805 O O . ILE A 1 104 ? -10.669 -7.296 2.408 1.00 95.94 104 ILE A O 1
ATOM 809 N N . GLU A 1 105 ? -10.967 -9.427 1.735 1.00 93.00 105 GLU A N 1
ATOM 810 C CA . GLU A 1 105 ? -11.532 -9.096 0.415 1.00 93.00 105 GLU A CA 1
ATOM 811 C C . GLU A 1 105 ? -12.667 -8.061 0.495 1.00 93.00 105 GLU A C 1
ATOM 813 O O . GLU A 1 105 ? -12.674 -7.094 -0.258 1.00 93.00 105 GLU A O 1
ATOM 818 N N . ASP A 1 106 ? -13.561 -8.199 1.477 1.00 94.75 106 ASP A N 1
ATOM 819 C CA . ASP A 1 106 ? -14.759 -7.358 1.604 1.00 94.75 106 ASP A CA 1
ATOM 820 C C . ASP A 1 106 ? -14.503 -5.972 2.235 1.00 94.75 106 ASP A C 1
ATOM 822 O O . ASP A 1 106 ? -15.424 -5.163 2.369 1.00 94.75 106 ASP A O 1
ATOM 826 N N . ASP A 1 107 ? -13.271 -5.656 2.652 1.00 96.00 107 ASP A N 1
ATOM 827 C CA . ASP A 1 107 ? -12.988 -4.355 3.275 1.00 96.00 107 ASP A CA 1
ATOM 828 C C . ASP A 1 107 ? -13.011 -3.198 2.281 1.00 96.00 107 ASP A C 1
ATOM 830 O O . ASP A 1 107 ? -13.341 -2.074 2.664 1.00 96.00 107 ASP A O 1
ATOM 834 N N . ILE A 1 108 ? -12.653 -3.463 1.025 1.00 95.75 108 ILE A N 1
ATOM 835 C CA . ILE A 1 108 ? -12.611 -2.472 -0.048 1.00 95.75 108 ILE A CA 1
ATOM 836 C C . ILE A 1 108 ? -13.612 -2.898 -1.114 1.00 95.75 108 ILE A C 1
ATOM 838 O O . ILE A 1 108 ? -13.378 -3.851 -1.851 1.00 95.75 108 ILE A O 1
ATOM 842 N N . GLU A 1 109 ? -14.722 -2.176 -1.211 1.00 95.50 109 GLU A N 1
ATOM 843 C CA . GLU A 1 109 ? -15.811 -2.512 -2.129 1.00 95.50 109 GLU A CA 1
ATOM 844 C C . GLU A 1 109 ? -15.770 -1.694 -3.424 1.00 95.50 109 GLU A C 1
ATOM 846 O O . GLU A 1 109 ? -16.417 -2.068 -4.408 1.00 95.50 109 GLU A O 1
ATOM 851 N N . GLU A 1 110 ? -15.020 -0.588 -3.442 1.00 93.31 110 GLU A N 1
ATOM 852 C CA . GLU A 1 110 ? -14.893 0.301 -4.594 1.00 93.31 110 GLU A CA 1
ATOM 853 C C . GLU A 1 110 ? -13.458 0.331 -5.137 1.00 93.31 110 GLU A C 1
ATOM 855 O O . GLU A 1 110 ? -12.480 0.513 -4.409 1.00 93.31 110 GLU A O 1
ATOM 860 N N . ILE A 1 111 ? -13.316 0.234 -6.463 1.00 90.12 111 ILE A N 1
ATOM 861 C CA . ILE A 1 111 ? -12.003 0.304 -7.132 1.00 90.12 111 ILE A CA 1
ATOM 862 C C . ILE A 1 111 ? -11.326 1.652 -6.854 1.00 90.12 111 ILE A C 1
ATOM 864 O O . ILE A 1 111 ? -10.111 1.714 -6.679 1.00 90.12 111 ILE A O 1
ATOM 868 N N . THR A 1 112 ? -12.109 2.729 -6.784 1.00 88.69 112 THR A N 1
ATOM 869 C CA . THR A 1 112 ? -11.617 4.088 -6.522 1.00 88.69 112 THR A CA 1
ATOM 870 C C . THR A 1 112 ? -10.946 4.216 -5.158 1.00 88.69 112 THR A C 1
ATOM 872 O O . THR A 1 112 ? -9.979 4.960 -5.044 1.00 88.69 112 THR A O 1
ATOM 875 N N . THR A 1 113 ? -11.365 3.447 -4.151 1.00 91.56 113 THR A N 1
ATOM 876 C CA . THR A 1 113 ? -10.713 3.401 -2.832 1.00 91.56 113 THR A CA 1
ATOM 877 C C . THR A 1 113 ? -9.275 2.892 -2.916 1.00 91.56 113 THR A C 1
ATOM 879 O O . THR A 1 113 ? -8.436 3.278 -2.112 1.00 91.56 113 THR A O 1
ATOM 882 N N . ARG A 1 114 ? -8.944 2.062 -3.914 1.00 87.00 114 ARG A N 1
ATOM 883 C CA . ARG A 1 114 ? -7.567 1.584 -4.140 1.00 87.00 114 ARG A CA 1
ATOM 884 C C . ARG A 1 114 ? -6.680 2.607 -4.853 1.00 87.00 114 ARG A C 1
ATOM 886 O O . ARG A 1 114 ? -5.487 2.363 -5.005 1.00 87.00 114 ARG A O 1
ATOM 893 N N . LEU A 1 115 ? -7.265 3.698 -5.345 1.00 79.75 115 LEU A N 1
ATOM 894 C CA . LEU A 1 115 ? -6.600 4.707 -6.172 1.00 79.75 115 LEU A CA 1
ATOM 895 C C . LEU A 1 115 ? -6.496 6.081 -5.486 1.00 79.75 115 LEU A C 1
ATOM 897 O O . LEU A 1 115 ? -5.841 6.959 -6.047 1.00 79.75 115 LEU A O 1
ATOM 901 N N . ASN A 1 116 ? -7.128 6.262 -4.320 1.00 63.94 116 ASN A N 1
ATOM 902 C CA . ASN A 1 116 ? -7.276 7.541 -3.613 1.00 63.94 116 ASN A CA 1
ATOM 903 C C . ASN A 1 116 ? -6.574 7.559 -2.249 1.00 63.94 116 ASN A C 1
ATOM 905 O O . ASN A 1 116 ? -6.578 6.516 -1.559 1.00 63.94 116 ASN A O 1
#

Organism: Salmonella newport (NCBI:txid108619)

pLDDT: mean 86.28, std 10.82, range [53.28, 98.12]

Sequence (116 aa):
MARKEKFITIDGQGRDNGKVFHLTEMSASQAEWWAMRAIMAMGRGGVELPDDVRSMGMAALALEGLKALSKIPPEEARPLLDEMMECIQFVPDPKNRGIRRPLIEDDIEEITTRLN

Foldseek 3Di:
DAFDKDKDADCDDDPSHRWIKIFTDDDPVRQQVLQLLLVVQLVVLVDDDDPVLVVVRNVSCVVVDPVSLVSGDPVSSVVSLVVNLQRMWTDPDPVCSVDTHRDDPPNDPDPVVSVD

Secondary structure (DSSP, 8-state):
-PPPEEEEE--SSSTTTT-EEEEEPPPHHHHHHHHHHHHHHHHHTT----HHHHTTTHHHHHHHHHHHHTTS-HHHHHHHHHHHHTTEEEES-TT-TT--EE--GGG---GGGGT-